Protein AF-A0A559JHQ2-F1 (afdb_monomer)

Foldseek 3Di:
DDDDD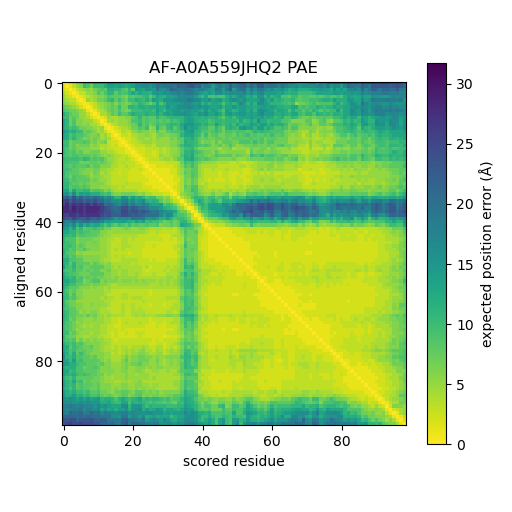DPPDPDDDPDLVVVDDPPDVLVVLCVVLVPDDDDDCSLLVSLCVVCVVVVNDQLQVSLVCCVPPSSNVNSNVNDRDHSVRSVVCCVPPVPVVVD

Solvent-accessible surface area (backbone atoms only — not comparable to full-atom values): 6252 Å² total; per-residue (Å²): 133,89,76,86,89,69,89,86,66,90,72,77,74,94,52,70,65,80,81,50,63,87,89,37,68,68,55,54,50,50,59,72,64,62,81,60,87,86,71,87,63,54,42,59,50,45,49,48,56,52,30,50,76,70,72,49,80,50,41,61,56,50,35,46,38,33,74,74,34,69,70,42,19,53,61,39,71,70,47,75,65,49,35,66,57,50,45,51,46,44,67,74,65,42,54,83,76,76,112

Sequence (99 aa):
MYIQYTMDQLCLPMDLEEDIPQNHLVRVVNAAVNGRDSYHPKMLTKVIIYAYTQQIYSSRQIAKAVRENIMFMWIAGRQRPDFRTINRFRSERMKTVLE

Radius of gyration: 15.35 Å; Cα contacts (8 Å, |Δi|>4): 68; chains: 1; bounding box: 44×25×35 Å

Secondary structure (DSSP, 8-state):
-PPP--S------S-GGGGS-TT-HHHHHHHHHHTS--STTHHHHHHHHHHHHTT---HHHHHHHHHH-HHHHHHTTT----HHHHHHHIIIIIHHHH-

Structure (mmCIF, N/CA/C/O backbone):
data_AF-A0A559JHQ2-F1
#
_entry.id   AF-A0A559JHQ2-F1
#
loop_
_atom_site.group_PDB
_atom_site.id
_atom_site.type_symbol
_atom_site.label_atom_id
_atom_site.label_alt_id
_atom_site.label_comp_id
_atom_site.label_a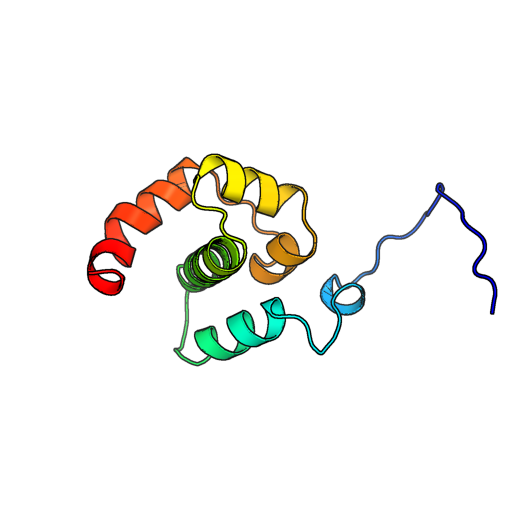sym_id
_atom_site.label_entity_id
_atom_site.label_seq_id
_atom_site.pdbx_PDB_ins_code
_atom_site.Cartn_x
_atom_site.Cartn_y
_atom_site.Cartn_z
_atom_site.occupancy
_atom_site.B_iso_or_equiv
_atom_site.auth_seq_id
_atom_site.auth_comp_id
_atom_site.auth_asym_id
_atom_site.auth_atom_id
_atom_site.pdbx_PDB_model_num
ATOM 1 N N . MET A 1 1 ? 24.580 -15.507 -18.711 1.00 54.06 1 MET A N 1
ATOM 2 C CA . MET A 1 1 ? 24.990 -14.263 -19.397 1.00 54.06 1 MET A CA 1
ATOM 3 C C . MET A 1 1 ? 25.347 -13.262 -18.312 1.00 54.06 1 MET A C 1
ATOM 5 O O . MET A 1 1 ? 24.542 -13.098 -17.406 1.00 54.06 1 MET A O 1
ATOM 9 N N . TYR A 1 2 ? 26.563 -12.714 -18.306 1.00 65.69 2 TYR A N 1
ATOM 10 C CA . TYR A 1 2 ? 26.981 -11.754 -17.278 1.00 65.69 2 TYR A CA 1
ATOM 11 C C . TYR A 1 2 ? 26.372 -10.391 -17.608 1.00 65.69 2 TYR A C 1
ATOM 13 O O . TYR A 1 2 ? 26.561 -9.891 -18.715 1.00 65.69 2 TYR A O 1
ATOM 21 N N . ILE A 1 3 ? 25.607 -9.828 -16.678 1.00 77.19 3 ILE A N 1
ATOM 22 C CA . ILE A 1 3 ? 25.020 -8.498 -16.828 1.00 77.19 3 ILE A CA 1
ATOM 23 C C . ILE A 1 3 ? 26.044 -7.505 -16.274 1.00 77.19 3 ILE A C 1
ATOM 25 O O . ILE A 1 3 ? 26.524 -7.669 -15.153 1.00 77.19 3 ILE A O 1
ATOM 29 N N . GLN A 1 4 ? 26.422 -6.507 -17.071 1.00 80.56 4 GLN A N 1
ATOM 30 C CA . GLN A 1 4 ? 27.293 -5.419 -16.625 1.00 80.56 4 GLN A CA 1
ATOM 31 C C . GLN A 1 4 ? 26.601 -4.647 -15.494 1.00 80.56 4 GLN A C 1
ATOM 33 O O . GLN A 1 4 ? 25.484 -4.161 -15.660 1.00 80.56 4 GLN A O 1
ATOM 38 N N . TYR A 1 5 ? 27.258 -4.560 -14.337 1.00 80.94 5 TYR A N 1
ATOM 39 C CA . TYR A 1 5 ? 26.779 -3.763 -13.214 1.00 80.94 5 TYR A CA 1
ATOM 40 C C . TYR A 1 5 ? 27.100 -2.291 -13.471 1.00 80.94 5 TYR A C 1
ATOM 42 O O . TYR A 1 5 ? 28.266 -1.905 -13.531 1.00 80.94 5 TYR A O 1
ATOM 50 N N . THR A 1 6 ? 26.067 -1.469 -13.613 1.00 84.81 6 THR A N 1
ATOM 51 C CA . THR A 1 6 ? 26.204 -0.022 -13.801 1.00 84.81 6 THR A CA 1
ATOM 52 C C . THR A 1 6 ? 25.204 0.672 -12.883 1.00 84.81 6 THR A C 1
ATOM 54 O O . THR A 1 6 ? 24.016 0.343 -12.910 1.00 84.81 6 THR A O 1
ATOM 57 N N . MET A 1 7 ? 25.681 1.597 -12.041 1.00 82.31 7 MET A N 1
ATOM 58 C CA . MET A 1 7 ? 24.807 2.394 -11.163 1.00 82.31 7 MET A CA 1
ATOM 59 C C . MET A 1 7 ? 24.192 3.595 -11.893 1.00 82.31 7 MET A C 1
ATOM 61 O O . MET A 1 7 ? 23.141 4.079 -11.484 1.00 82.31 7 MET A O 1
ATOM 65 N N . ASP A 1 8 ? 24.796 4.025 -13.003 1.00 83.81 8 ASP A N 1
ATOM 66 C CA . ASP A 1 8 ? 24.367 5.175 -13.810 1.00 83.81 8 ASP A CA 1
ATOM 67 C C . ASP A 1 8 ? 23.240 4.802 -14.786 1.00 83.81 8 ASP A C 1
ATOM 69 O O . ASP A 1 8 ? 23.332 4.971 -16.003 1.00 83.81 8 ASP A O 1
ATOM 73 N N . GLN A 1 9 ? 22.167 4.225 -14.250 1.00 74.44 9 GLN A N 1
ATOM 74 C CA . GLN A 1 9 ? 21.010 3.809 -15.033 1.00 74.44 9 GLN A CA 1
ATOM 75 C C . GLN A 1 9 ? 20.191 5.046 -15.421 1.00 74.44 9 GLN A C 1
ATOM 77 O O . GLN A 1 9 ? 19.635 5.738 -14.571 1.00 74.44 9 GLN A O 1
ATOM 82 N N . LEU A 1 10 ? 20.128 5.335 -16.722 1.00 81.00 10 LEU A N 1
ATOM 83 C CA . LEU A 1 10 ? 19.429 6.504 -17.274 1.00 81.00 10 LEU A CA 1
ATOM 84 C C . LEU A 1 10 ? 17.910 6.307 -17.409 1.00 81.00 10 LEU A C 1
ATOM 86 O O . LEU A 1 10 ? 17.190 7.278 -17.639 1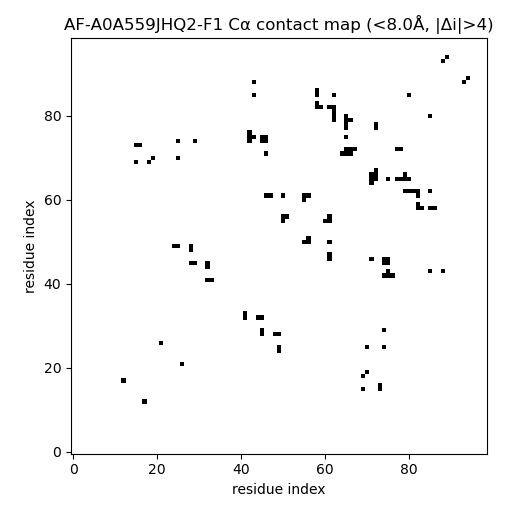.00 81.00 10 LEU A O 1
ATOM 90 N N . CYS A 1 11 ? 17.415 5.075 -17.281 1.00 75.88 11 CYS A N 1
ATOM 91 C CA . CYS A 1 11 ? 16.003 4.744 -17.419 1.00 75.88 11 CYS A CA 1
ATOM 92 C C . CYS A 1 11 ? 15.488 3.957 -16.210 1.00 75.88 11 CYS A C 1
ATOM 94 O O . CYS A 1 11 ? 16.094 2.984 -15.770 1.00 75.88 11 CYS A O 1
ATOM 96 N N . LEU A 1 12 ? 14.336 4.388 -15.696 1.00 76.88 12 LEU A N 1
ATOM 97 C CA . LEU A 1 12 ? 13.488 3.561 -14.844 1.00 76.88 12 LEU A CA 1
ATOM 98 C C . LEU A 1 12 ? 12.507 2.801 -15.747 1.00 76.88 12 LEU A C 1
ATOM 100 O O . LEU A 1 12 ? 12.082 3.368 -16.761 1.00 76.88 12 LEU A O 1
ATOM 104 N N . PRO A 1 13 ? 12.123 1.563 -15.397 1.00 75.44 13 PRO A N 1
ATOM 105 C CA . PRO A 1 13 ? 11.106 0.841 -16.146 1.00 75.44 13 PRO A CA 1
ATOM 106 C C . PRO A 1 13 ? 9.793 1.634 -16.148 1.00 75.44 13 PRO A C 1
ATOM 108 O O . PRO A 1 13 ? 9.422 2.281 -15.160 1.00 75.44 13 PRO A O 1
ATOM 111 N N . MET A 1 14 ? 9.107 1.619 -17.292 1.00 78.81 14 MET A N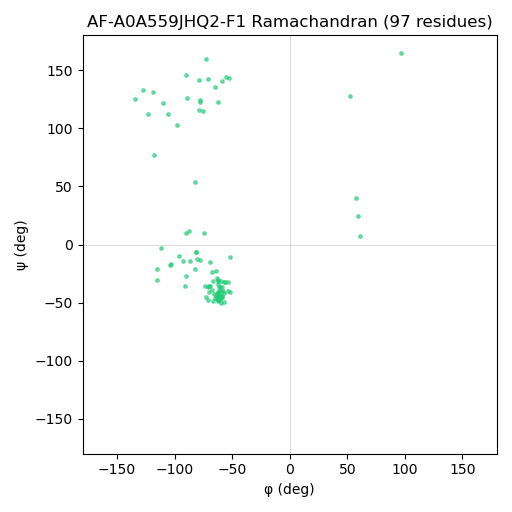 1
ATOM 112 C CA . MET A 1 14 ? 7.840 2.337 -17.478 1.00 78.81 14 MET A CA 1
ATOM 113 C C . MET A 1 14 ? 6.730 1.743 -16.604 1.00 78.81 14 MET A C 1
ATOM 115 O O . MET A 1 14 ? 5.865 2.480 -16.125 1.00 78.81 14 MET A O 1
ATOM 119 N N . ASP A 1 15 ? 6.791 0.432 -16.357 1.00 80.81 15 ASP A N 1
ATOM 120 C CA . ASP A 1 15 ? 5.908 -0.288 -15.452 1.00 80.81 15 ASP A CA 1
ATOM 121 C C . ASP A 1 15 ? 6.710 -0.927 -14.311 1.00 80.81 15 ASP A C 1
ATOM 123 O O . ASP A 1 15 ? 7.703 -1.614 -14.528 1.00 80.81 15 ASP A O 1
ATOM 127 N N . LEU A 1 16 ? 6.248 -0.728 -13.075 1.00 79.62 16 LEU A N 1
ATOM 128 C CA . LEU A 1 16 ? 6.836 -1.378 -11.902 1.00 79.62 16 LEU A CA 1
ATOM 129 C C . LEU A 1 16 ? 6.567 -2.888 -11.891 1.00 79.62 16 LEU A C 1
ATOM 131 O O . LEU A 1 16 ? 7.179 -3.608 -11.110 1.00 79.62 16 LEU A O 1
ATOM 135 N N . GLU A 1 17 ? 5.627 -3.367 -12.705 1.00 82.44 17 GLU A N 1
ATOM 136 C CA . GLU A 1 17 ? 5.287 -4.781 -12.799 1.00 82.44 17 GLU A CA 1
ATOM 137 C C . GLU A 1 17 ? 6.449 -5.655 -13.302 1.00 82.44 17 GLU A C 1
ATOM 139 O O . GLU A 1 17 ? 6.550 -6.815 -12.894 1.00 82.44 17 GLU A O 1
ATOM 144 N N . GLU A 1 18 ? 7.343 -5.091 -14.121 1.00 83.88 18 GLU A N 1
ATOM 145 C CA . GLU A 1 18 ? 8.528 -5.772 -14.666 1.00 83.88 18 GLU A CA 1
ATOM 146 C C . GLU A 1 18 ? 9.499 -6.221 -13.564 1.00 83.88 18 GLU A C 1
ATOM 148 O O . GLU A 1 18 ? 10.081 -7.303 -13.644 1.00 83.88 18 GLU A O 1
ATOM 153 N N . ASP A 1 19 ? 9.598 -5.442 -12.484 1.00 84.06 19 ASP A N 1
ATOM 154 C CA . ASP A 1 19 ? 10.474 -5.723 -11.343 1.00 84.06 19 ASP A CA 1
ATOM 155 C C . ASP A 1 19 ? 9.864 -6.731 -10.348 1.00 84.06 19 ASP A C 1
ATOM 157 O O . ASP A 1 19 ? 10.516 -7.139 -9.381 1.00 84.06 19 ASP A O 1
ATOM 161 N N . ILE A 1 20 ? 8.598 -7.133 -10.536 1.00 86.44 20 ILE A N 1
ATOM 162 C CA . ILE A 1 20 ? 7.859 -7.979 -9.591 1.00 86.44 20 ILE A CA 1
ATOM 163 C C . ILE A 1 20 ? 7.730 -9.405 -10.133 1.00 86.44 20 ILE A C 1
ATOM 165 O O . ILE A 1 20 ? 6.932 -9.642 -11.050 1.00 86.44 20 ILE A O 1
ATOM 169 N N . PRO A 1 21 ? 8.389 -10.398 -9.498 1.00 87.19 21 PRO A N 1
ATOM 170 C CA . PRO A 1 21 ? 8.290 -11.794 -9.906 1.00 87.19 21 PRO A CA 1
ATOM 171 C C . PRO A 1 21 ? 6.839 -12.285 -9.950 1.00 87.19 21 PRO A C 1
ATOM 173 O O . PRO A 1 21 ? 6.014 -11.934 -9.101 1.00 87.19 21 PRO A O 1
ATOM 176 N N . GLN A 1 22 ? 6.525 -13.157 -10.908 1.00 84.31 22 GLN A N 1
ATOM 177 C CA . GLN A 1 22 ? 5.162 -13.662 -11.103 1.00 84.31 22 GLN A CA 1
ATOM 178 C C . GLN A 1 22 ? 4.634 -14.460 -9.894 1.00 84.31 22 GLN A C 1
ATOM 180 O O . GLN A 1 22 ? 3.453 -14.374 -9.569 1.00 84.31 22 GLN A O 1
ATOM 185 N N . ASN A 1 23 ? 5.519 -15.150 -9.166 1.00 87.56 23 ASN A N 1
ATOM 186 C CA . ASN A 1 23 ? 5.174 -15.952 -7.983 1.00 87.56 23 ASN A CA 1
ATOM 187 C C . ASN A 1 23 ? 5.182 -15.149 -6.666 1.00 87.56 23 ASN A C 1
ATOM 189 O O . ASN A 1 23 ? 5.162 -15.727 -5.581 1.00 87.56 23 ASN A O 1
ATOM 193 N N . HIS A 1 24 ? 5.262 -13.819 -6.730 1.00 89.44 24 HIS A N 1
ATOM 194 C CA . HIS A 1 24 ? 5.398 -12.987 -5.539 1.00 89.44 24 HIS A CA 1
ATOM 195 C C . HIS A 1 24 ? 4.060 -12.783 -4.799 1.00 89.44 24 HIS A C 1
ATOM 197 O O . HIS A 1 24 ? 3.019 -12.539 -5.413 1.00 89.44 24 HIS A O 1
ATOM 203 N N . LEU A 1 25 ? 4.094 -12.787 -3.459 1.00 87.31 25 LEU A N 1
ATOM 204 C CA . LEU A 1 25 ? 2.916 -12.652 -2.577 1.00 87.31 25 LEU A CA 1
ATOM 205 C C . LEU A 1 25 ? 2.062 -11.409 -2.868 1.00 87.31 25 LEU A C 1
ATOM 207 O O . LEU A 1 25 ? 0.841 -11.430 -2.739 1.00 87.31 25 LEU A O 1
ATOM 211 N N . VAL A 1 26 ? 2.699 -10.329 -3.312 1.00 86.31 26 VAL A N 1
ATOM 212 C CA . VAL A 1 26 ? 2.050 -9.073 -3.722 1.00 86.31 26 VAL A CA 1
ATOM 213 C C . VAL A 1 26 ? 0.958 -9.293 -4.769 1.00 86.31 26 VAL A C 1
ATOM 215 O O . VAL A 1 26 ? -0.110 -8.685 -4.686 1.00 86.31 26 VAL A O 1
ATOM 218 N N . ARG A 1 27 ? 1.193 -10.190 -5.732 1.00 87.00 27 ARG A N 1
ATOM 219 C CA . ARG A 1 27 ? 0.226 -10.501 -6.790 1.00 87.00 27 ARG A CA 1
ATOM 220 C C . ARG A 1 27 ? -0.965 -11.283 -6.244 1.00 87.00 27 ARG A C 1
ATOM 222 O O . ARG A 1 27 ? -2.096 -10.998 -6.627 1.00 87.00 27 ARG A O 1
ATOM 229 N N . VAL A 1 28 ? -0.728 -12.183 -5.288 1.00 88.06 28 VAL A N 1
ATOM 230 C CA . VAL A 1 28 ? -1.785 -12.928 -4.582 1.00 88.06 28 VAL A CA 1
ATOM 231 C C . VAL A 1 28 ? -2.683 -11.970 -3.799 1.00 88.06 28 VAL A C 1
ATOM 233 O O . VAL A 1 28 ? -3.904 -12.028 -3.925 1.00 88.06 28 VAL A O 1
ATOM 236 N N . VAL A 1 29 ? -2.092 -11.028 -3.055 1.00 86.44 29 VAL A N 1
ATOM 237 C CA . VAL A 1 29 ? -2.849 -9.995 -2.325 1.00 86.44 29 VAL A CA 1
ATOM 238 C C . VAL A 1 29 ? -3.638 -9.105 -3.289 1.00 86.44 29 VAL A C 1
ATOM 240 O O . VAL A 1 29 ? -4.801 -8.788 -3.032 1.00 86.44 29 VAL A O 1
ATOM 243 N N . ASN A 1 30 ? -3.038 -8.720 -4.419 1.00 86.69 30 ASN A N 1
ATOM 244 C CA . ASN A 1 30 ? -3.723 -7.927 -5.436 1.00 86.69 30 ASN A CA 1
ATOM 245 C C . ASN A 1 30 ? -4.946 -8.663 -6.004 1.00 86.69 30 ASN A C 1
ATOM 247 O O . ASN A 1 30 ? -6.031 -8.082 -6.056 1.00 86.69 30 ASN A O 1
ATOM 251 N N . ALA A 1 31 ? -4.788 -9.940 -6.364 1.00 85.12 31 ALA A N 1
ATOM 252 C CA . ALA A 1 31 ? -5.861 -10.784 -6.883 1.00 85.12 31 ALA A CA 1
ATOM 253 C C . ALA A 1 31 ? -6.985 -10.990 -5.854 1.00 85.12 31 ALA A C 1
ATOM 255 O O . ALA A 1 31 ? -8.153 -10.790 -6.181 1.00 85.12 31 ALA A O 1
ATOM 256 N N . ALA A 1 32 ? -6.640 -11.290 -4.597 1.00 81.38 32 ALA A N 1
ATOM 257 C CA . ALA A 1 32 ? -7.609 -11.530 -3.528 1.00 81.38 32 ALA A CA 1
ATOM 258 C C . ALA A 1 32 ? -8.513 -10.314 -3.247 1.00 81.38 32 ALA A C 1
ATOM 260 O O . ALA A 1 32 ? -9.701 -10.466 -2.970 1.00 81.38 32 ALA A O 1
ATOM 261 N N . VAL A 1 33 ? -7.971 -9.093 -3.336 1.00 75.81 33 VAL A N 1
ATOM 262 C CA . VAL A 1 33 ? -8.716 -7.856 -3.027 1.00 75.81 33 VAL A CA 1
ATOM 263 C C . VAL A 1 33 ? -9.371 -7.231 -4.272 1.00 75.81 33 VAL A C 1
ATOM 265 O O . VAL A 1 33 ? -10.244 -6.370 -4.146 1.00 75.81 33 VAL A O 1
ATOM 268 N N . ASN A 1 34 ? -8.997 -7.644 -5.489 1.00 68.25 34 ASN A N 1
ATOM 269 C CA . ASN A 1 34 ? -9.546 -7.074 -6.726 1.00 68.25 34 ASN A CA 1
ATOM 270 C C . ASN A 1 34 ? -11.036 -7.389 -6.961 1.00 68.25 34 ASN A C 1
ATOM 272 O O . ASN A 1 34 ? -11.703 -6.593 -7.616 1.00 68.25 34 ASN A O 1
ATOM 276 N N . GLY A 1 35 ? -11.582 -8.462 -6.381 1.00 52.47 35 GLY A N 1
ATOM 277 C CA . GLY A 1 35 ? -12.927 -8.974 -6.686 1.00 52.47 35 GLY A CA 1
ATOM 278 C C . GLY A 1 35 ? -14.157 -8.217 -6.147 1.00 52.47 35 GLY A C 1
ATOM 279 O O . GLY A 1 35 ? -15.246 -8.770 -6.213 1.00 52.47 35 GLY A O 1
ATOM 280 N N . ARG A 1 36 ? -14.055 -7.004 -5.585 1.00 45.69 36 ARG A N 1
ATOM 281 C CA . ARG A 1 36 ? -15.239 -6.245 -5.095 1.00 45.69 36 ARG A CA 1
ATOM 282 C C . ARG A 1 36 ? -15.328 -4.886 -5.753 1.00 45.69 36 ARG A C 1
ATOM 284 O O . ARG A 1 36 ? -14.459 -4.101 -5.461 1.00 45.69 36 ARG A O 1
ATOM 291 N N . ASP A 1 37 ? -16.296 -4.563 -6.597 1.00 40.09 37 ASP A N 1
ATOM 292 C CA . ASP A 1 37 ? -16.306 -3.334 -7.411 1.00 40.09 37 ASP A CA 1
ATOM 293 C C . ASP A 1 37 ? -16.097 -1.985 -6.676 1.00 40.09 37 ASP A C 1
ATOM 295 O O . ASP A 1 37 ? -16.532 -1.774 -5.551 1.00 40.09 37 ASP A O 1
ATOM 299 N N . SER A 1 38 ? -15.380 -1.097 -7.381 1.00 35.50 38 SER A N 1
ATOM 300 C CA . SER A 1 38 ? -15.246 0.372 -7.275 1.00 35.50 38 SER A CA 1
ATOM 301 C C . SER A 1 38 ? -14.880 1.093 -5.948 1.00 35.50 38 SER A C 1
ATOM 303 O O . SER A 1 38 ? -15.554 1.010 -4.929 1.00 35.50 38 SER A O 1
ATOM 305 N N . TYR A 1 39 ? -13.842 1.946 -6.062 1.00 39.28 39 TYR A N 1
ATOM 306 C CA . TYR A 1 39 ? -13.398 3.076 -5.207 1.00 39.28 39 TYR A CA 1
ATOM 307 C C . TYR A 1 39 ? -12.291 2.910 -4.127 1.00 39.28 39 TYR A C 1
ATOM 309 O O . TYR A 1 39 ? -11.847 1.826 -3.745 1.00 39.28 39 TYR A O 1
ATOM 317 N N . HIS A 1 40 ? -11.819 4.097 -3.699 1.00 59.06 40 HIS A N 1
ATOM 318 C CA . HIS A 1 40 ? -10.597 4.554 -3.004 1.00 59.06 40 HIS A CA 1
ATOM 31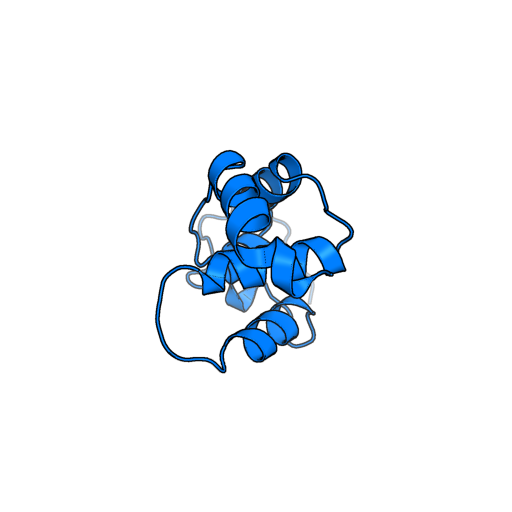9 C C . HIS A 1 40 ? -10.133 3.876 -1.671 1.00 59.06 40 HIS A C 1
ATOM 321 O O . HIS A 1 40 ? -8.988 4.118 -1.282 1.00 59.06 40 HIS A O 1
ATOM 327 N N . PRO A 1 41 ? -10.886 3.009 -0.956 1.00 67.31 41 PRO A N 1
ATOM 328 C CA . PRO A 1 41 ? -10.350 2.257 0.203 1.00 67.31 41 PRO A CA 1
ATOM 329 C C . PRO A 1 41 ? -9.639 0.922 -0.112 1.00 67.31 41 PRO A C 1
ATOM 331 O O . PRO A 1 41 ? -8.926 0.389 0.746 1.00 67.31 41 PRO A O 1
ATOM 334 N N . LYS A 1 42 ? -9.773 0.362 -1.323 1.00 74.12 42 LYS A N 1
ATOM 335 C CA . LYS A 1 42 ? -9.127 -0.924 -1.673 1.00 74.12 42 LYS A CA 1
ATOM 336 C C . LYS A 1 42 ? -7.609 -0.884 -1.587 1.00 74.12 42 LYS A C 1
ATOM 338 O O . LYS A 1 42 ? -6.994 -1.844 -1.139 1.00 74.12 42 LYS A O 1
ATOM 343 N N . MET A 1 43 ? -7.017 0.223 -2.030 1.00 85.06 43 MET A N 1
ATOM 344 C CA . MET A 1 43 ? -5.567 0.392 -2.048 1.00 85.06 43 MET A CA 1
ATOM 345 C C . MET A 1 43 ? -4.996 0.274 -0.630 1.00 85.06 43 MET A C 1
ATOM 347 O O . MET A 1 43 ? -4.130 -0.560 -0.388 1.00 85.06 43 MET A O 1
ATOM 351 N N . LEU A 1 44 ? -5.561 1.016 0.330 1.00 86.25 44 LEU A N 1
ATOM 352 C CA . LEU A 1 44 ? -5.139 0.951 1.734 1.00 86.25 44 LEU A CA 1
ATOM 353 C C . LEU A 1 44 ? -5.347 -0.443 2.331 1.00 86.25 44 LEU A C 1
ATOM 355 O O . LEU A 1 44 ? -4.499 -0.918 3.080 1.00 86.25 44 LEU A O 1
ATOM 359 N N . THR A 1 45 ? -6.427 -1.124 1.945 1.00 87.38 45 THR A N 1
ATOM 360 C CA . THR A 1 45 ? -6.686 -2.508 2.365 1.00 87.38 45 THR A CA 1
ATOM 361 C C . THR A 1 45 ? -5.592 -3.456 1.863 1.00 87.38 45 THR A C 1
ATOM 363 O O . THR A 1 45 ? -5.021 -4.197 2.659 1.00 87.38 45 THR A O 1
ATOM 366 N N . LYS A 1 46 ? -5.231 -3.391 0.572 1.00 88.88 46 LYS A N 1
ATOM 367 C CA . LYS A 1 46 ? -4.134 -4.185 -0.014 1.00 88.88 46 LYS A CA 1
ATOM 368 C C . LYS A 1 46 ? -2.801 -3.897 0.667 1.00 88.88 46 LYS A C 1
ATOM 370 O O . LYS A 1 46 ? -2.088 -4.832 1.018 1.00 88.88 46 LYS A O 1
ATOM 375 N N . VAL A 1 47 ? -2.486 -2.617 0.883 1.00 90.56 47 VAL A N 1
ATOM 376 C CA . VAL A 1 47 ? -1.253 -2.185 1.557 1.00 90.56 47 VAL A CA 1
ATOM 377 C C . VAL A 1 47 ? -1.168 -2.770 2.964 1.00 90.56 47 VAL A C 1
ATOM 379 O O . VAL A 1 47 ? -0.108 -3.254 3.342 1.00 90.56 47 VAL A O 1
ATOM 382 N N . ILE A 1 48 ? -2.259 -2.753 3.735 1.00 89.56 48 ILE A N 1
ATOM 383 C CA . ILE A 1 48 ? -2.249 -3.255 5.115 1.00 89.56 48 ILE A CA 1
ATOM 384 C C . ILE A 1 48 ? -2.167 -4.777 5.157 1.00 89.56 48 ILE A C 1
ATOM 386 O O . ILE A 1 48 ? -1.352 -5.304 5.908 1.00 89.56 48 ILE A O 1
ATOM 390 N N . ILE A 1 49 ? -2.954 -5.481 4.336 1.00 89.81 49 ILE A N 1
ATOM 391 C CA . ILE A 1 49 ? -2.878 -6.945 4.244 1.00 89.81 49 ILE A CA 1
ATOM 392 C C . ILE A 1 49 ? -1.452 -7.356 3.879 1.00 89.81 49 ILE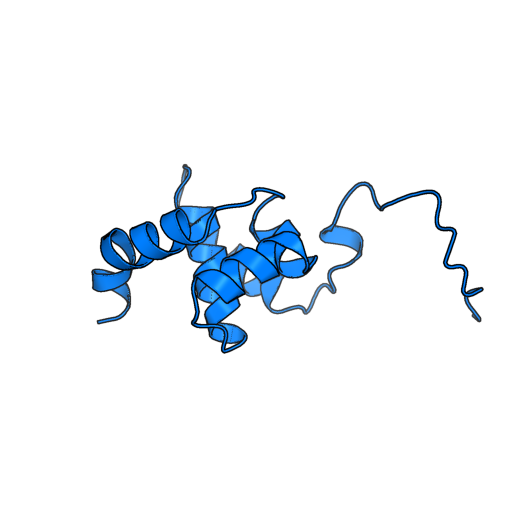 A C 1
ATOM 394 O O . ILE A 1 49 ? -0.846 -8.168 4.574 1.00 89.81 49 ILE A O 1
ATOM 398 N N . TYR A 1 50 ? -0.876 -6.736 2.848 1.00 92.31 50 TYR A N 1
ATOM 399 C CA . TYR A 1 50 ? 0.492 -7.025 2.443 1.00 92.31 50 TYR A CA 1
ATOM 400 C C . TYR A 1 50 ? 1.514 -6.671 3.537 1.00 92.31 50 TYR A C 1
ATOM 402 O O . TYR A 1 50 ? 2.389 -7.479 3.845 1.00 92.31 50 TYR A O 1
ATOM 410 N N . ALA A 1 51 ? 1.371 -5.521 4.203 1.00 92.19 51 ALA A N 1
ATOM 411 C CA . ALA A 1 51 ? 2.226 -5.148 5.329 1.00 92.19 51 ALA A CA 1
ATOM 412 C C . ALA A 1 51 ? 2.201 -6.190 6.456 1.00 92.19 51 ALA A C 1
ATOM 414 O O . ALA A 1 51 ? 3.253 -6.533 6.989 1.00 92.19 51 ALA A O 1
ATOM 415 N N . TYR A 1 52 ? 1.030 -6.739 6.782 1.00 91.25 52 TYR A N 1
ATOM 416 C CA . TYR A 1 52 ? 0.891 -7.755 7.826 1.00 91.25 52 TYR A CA 1
ATOM 417 C C . TYR A 1 52 ? 1.496 -9.096 7.421 1.00 91.25 52 TYR A C 1
ATOM 419 O O . TYR A 1 52 ? 2.129 -9.740 8.255 1.00 91.25 52 TYR A O 1
ATOM 427 N N . THR A 1 53 ? 1.404 -9.490 6.145 1.00 90.56 53 THR A N 1
ATOM 428 C CA . THR A 1 53 ? 2.131 -10.683 5.667 1.00 90.56 53 THR A CA 1
ATOM 429 C C . THR A 1 53 ? 3.643 -10.540 5.853 1.00 90.56 53 THR A C 1
ATOM 431 O O . THR A 1 53 ? 4.314 -11.517 6.160 1.00 90.56 53 THR A O 1
ATOM 434 N N . GLN A 1 54 ? 4.159 -9.309 5.767 1.00 91.19 54 GLN A N 1
ATOM 435 C CA . GLN A 1 54 ? 5.568 -8.971 5.986 1.00 91.19 54 GLN A CA 1
ATOM 436 C C . GLN A 1 54 ? 5.903 -8.626 7.451 1.00 91.19 54 GLN A C 1
ATOM 438 O O . GLN A 1 54 ? 6.990 -8.125 7.725 1.00 91.19 54 GLN A O 1
ATOM 443 N N . GLN A 1 55 ? 4.982 -8.859 8.397 1.00 92.19 55 GLN A N 1
ATOM 444 C CA . GLN A 1 55 ? 5.145 -8.542 9.826 1.00 92.19 55 GLN A CA 1
ATOM 445 C C . GLN A 1 55 ? 5.394 -7.046 10.126 1.00 92.19 55 GLN A C 1
ATOM 447 O O . GLN A 1 55 ? 5.953 -6.685 11.162 1.0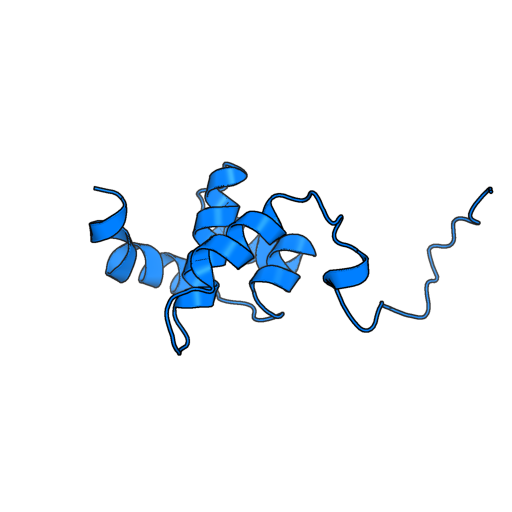0 92.19 55 GLN A O 1
ATOM 452 N N . ILE A 1 56 ? 4.954 -6.142 9.242 1.00 93.00 56 ILE A N 1
ATOM 453 C CA . ILE A 1 56 ? 5.062 -4.689 9.416 1.00 93.00 56 ILE A CA 1
ATOM 454 C C . ILE A 1 56 ? 3.736 -4.146 9.950 1.00 93.00 56 ILE A C 1
ATOM 456 O O . ILE A 1 56 ? 2.774 -3.937 9.210 1.00 93.00 56 ILE A O 1
ATOM 460 N N . TYR A 1 57 ? 3.699 -3.854 11.249 1.00 89.56 57 TYR A N 1
ATOM 461 C CA . TYR A 1 57 ? 2.480 -3.392 11.921 1.00 89.56 57 TYR A CA 1
ATOM 462 C C . TYR A 1 57 ? 2.463 -1.891 12.216 1.00 89.56 57 TYR A C 1
ATOM 464 O O . TYR A 1 57 ? 1.397 -1.333 12.470 1.00 89.56 57 TYR A O 1
ATOM 472 N N . SER A 1 58 ? 3.607 -1.207 12.194 1.00 93.12 58 SER A N 1
ATOM 473 C CA . SER A 1 58 ? 3.657 0.229 12.485 1.00 93.12 58 SER A CA 1
ATOM 474 C C . SER A 1 58 ? 3.178 1.045 11.287 1.00 93.12 58 SER A C 1
ATOM 476 O O . SER A 1 58 ? 3.757 0.968 10.207 1.00 93.12 58 SER A O 1
ATOM 478 N N . SER A 1 59 ? 2.170 1.902 11.476 1.00 91.06 59 SER A N 1
ATOM 479 C CA . SER A 1 59 ? 1.652 2.789 10.418 1.00 91.06 59 SER A CA 1
ATOM 480 C C . SER A 1 59 ? 2.736 3.687 9.809 1.00 91.06 59 SER A C 1
ATOM 482 O O . SER A 1 59 ? 2.716 3.957 8.610 1.00 91.06 59 SER A O 1
ATOM 484 N N . ARG A 1 60 ? 3.729 4.093 10.610 1.00 93.38 60 ARG A N 1
ATOM 485 C CA . ARG A 1 60 ? 4.896 4.860 10.148 1.00 93.38 60 ARG A CA 1
ATOM 486 C C . ARG A 1 60 ? 5.830 4.021 9.280 1.00 93.38 60 ARG A C 1
ATOM 488 O O . ARG A 1 60 ? 6.318 4.517 8.269 1.00 93.38 60 ARG A O 1
ATOM 495 N N . GLN A 1 61 ? 6.062 2.761 9.651 1.00 94.62 61 GLN A N 1
ATOM 496 C CA . GLN A 1 61 ? 6.865 1.842 8.840 1.00 94.62 61 GLN A CA 1
ATOM 497 C C . GLN A 1 61 ? 6.158 1.503 7.528 1.00 94.62 61 GLN A C 1
ATOM 499 O O . GLN A 1 61 ? 6.806 1.501 6.490 1.00 94.62 61 GLN A O 1
ATOM 504 N N . ILE A 1 62 ? 4.835 1.323 7.545 1.00 93.25 62 ILE A N 1
ATOM 505 C CA . ILE A 1 62 ? 4.038 1.123 6.327 1.00 93.25 62 ILE A CA 1
ATOM 506 C C . ILE A 1 62 ? 4.152 2.353 5.412 1.00 93.25 62 ILE A C 1
ATOM 508 O O . ILE A 1 62 ? 4.462 2.213 4.233 1.00 93.25 62 ILE A O 1
ATOM 512 N N . ALA A 1 63 ? 3.997 3.569 5.947 1.00 92.44 63 ALA A N 1
ATOM 513 C CA . ALA A 1 63 ? 4.153 4.806 5.172 1.00 92.44 63 ALA A CA 1
ATOM 514 C C . ALA A 1 63 ? 5.576 4.995 4.605 1.00 92.44 63 ALA A C 1
ATOM 516 O O . ALA A 1 63 ? 5.761 5.618 3.558 1.00 92.44 63 ALA A O 1
ATOM 517 N N . LYS A 1 64 ? 6.600 4.488 5.302 1.00 94.88 64 LYS A N 1
ATOM 518 C CA . LYS A 1 64 ? 7.980 4.441 4.804 1.00 94.88 64 LYS A CA 1
ATOM 519 C C . LYS A 1 64 ? 8.120 3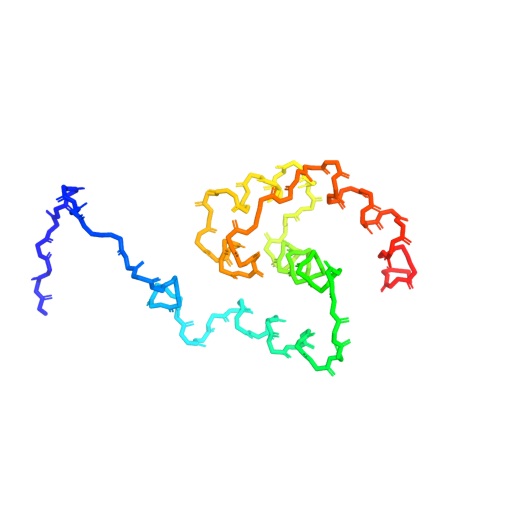.407 3.680 1.00 94.88 64 LYS A C 1
ATOM 521 O O . LYS A 1 64 ? 8.607 3.747 2.608 1.00 94.88 64 LYS A O 1
ATOM 526 N N . ALA A 1 65 ? 7.598 2.198 3.877 1.00 93.69 65 ALA A N 1
ATOM 527 C CA . ALA A 1 65 ? 7.640 1.119 2.894 1.00 93.69 65 ALA A CA 1
ATOM 528 C C . ALA A 1 65 ? 6.949 1.502 1.577 1.00 93.69 65 ALA A C 1
ATOM 530 O O . ALA A 1 65 ? 7.500 1.258 0.513 1.00 93.69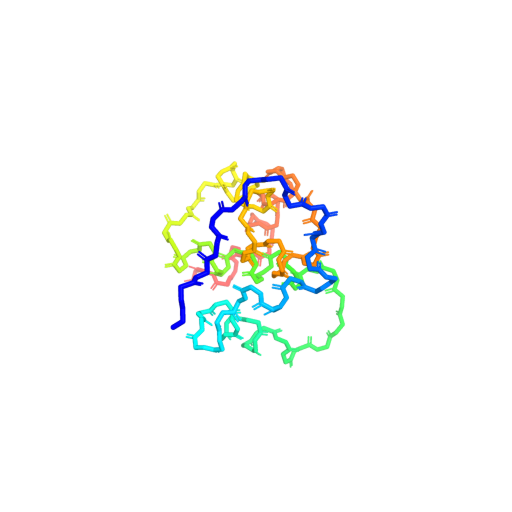 65 ALA A O 1
ATOM 531 N N . VAL A 1 66 ? 5.808 2.198 1.624 1.00 91.81 66 VAL A N 1
ATOM 532 C CA . VAL A 1 66 ? 5.124 2.689 0.410 1.00 91.81 66 VAL A CA 1
ATOM 533 C C . VAL A 1 66 ? 5.955 3.714 -0.377 1.00 91.81 66 VAL A C 1
ATOM 535 O O . VAL A 1 66 ? 5.755 3.879 -1.579 1.00 91.81 66 VAL A O 1
ATOM 538 N N . ARG A 1 67 ? 6.914 4.394 0.261 1.00 91.00 67 ARG A N 1
ATOM 539 C CA . ARG A 1 67 ? 7.809 5.351 -0.411 1.00 91.00 67 ARG A CA 1
ATOM 540 C C . ARG A 1 67 ? 9.089 4.729 -0.952 1.00 91.00 67 ARG A C 1
ATOM 542 O O . ARG A 1 67 ? 9.649 5.290 -1.886 1.00 91.00 67 ARG A O 1
ATOM 549 N N . GLU A 1 68 ? 9.556 3.640 -0.357 1.00 91.62 68 GLU A N 1
ATOM 550 C CA . GLU A 1 68 ? 10.904 3.111 -0.601 1.00 91.62 68 GLU A CA 1
ATOM 551 C C . GLU A 1 68 ? 10.900 1.726 -1.257 1.00 91.62 68 GLU A C 1
ATOM 553 O O . GLU A 1 68 ? 11.888 1.336 -1.866 1.00 91.62 68 GLU A O 1
ATOM 558 N N . ASN A 1 69 ? 9.805 0.971 -1.150 1.00 92.25 69 ASN A N 1
ATOM 559 C CA . ASN A 1 69 ? 9.739 -0.408 -1.615 1.00 92.25 69 ASN A CA 1
ATOM 560 C C . ASN A 1 69 ? 8.840 -0.535 -2.853 1.00 92.25 69 ASN A C 1
ATOM 562 O O . ASN A 1 69 ? 7.641 -0.250 -2.790 1.00 92.25 69 ASN A O 1
ATOM 566 N N . ILE A 1 70 ? 9.416 -1.036 -3.950 1.00 90.25 70 ILE A N 1
ATOM 567 C CA . ILE A 1 70 ? 8.765 -1.238 -5.257 1.00 90.25 70 ILE A CA 1
ATOM 568 C C . ILE A 1 70 ? 7.459 -2.032 -5.126 1.00 90.25 70 ILE A C 1
ATOM 570 O O . ILE A 1 70 ? 6.440 -1.660 -5.704 1.00 90.25 70 ILE A O 1
ATOM 574 N N . MET A 1 71 ? 7.446 -3.065 -4.284 1.00 91.56 71 MET A N 1
ATOM 575 C CA . MET A 1 71 ? 6.278 -3.917 -4.050 1.00 91.56 71 MET A CA 1
ATOM 576 C C . MET A 1 71 ? 5.099 -3.134 -3.472 1.00 91.56 71 MET A C 1
ATOM 578 O O . MET A 1 71 ? 3.955 -3.277 -3.908 1.00 91.56 71 MET A O 1
ATOM 582 N N . PHE A 1 72 ? 5.382 -2.280 -2.487 1.00 91.00 72 PHE A N 1
ATOM 583 C CA . PHE A 1 72 ? 4.371 -1.419 -1.884 1.00 91.00 72 PHE A CA 1
ATOM 584 C C . PHE A 1 72 ? 3.976 -0.280 -2.823 1.00 91.00 72 PHE A C 1
ATOM 586 O O . PHE A 1 72 ? 2.803 0.077 -2.862 1.00 91.00 72 PHE A O 1
ATOM 593 N N . MET A 1 73 ? 4.919 0.262 -3.599 1.00 90.25 73 MET A N 1
ATOM 594 C CA . MET A 1 73 ? 4.640 1.273 -4.620 1.00 90.25 73 MET A CA 1
ATOM 595 C C . MET A 1 73 ? 3.688 0.744 -5.692 1.00 90.25 73 MET A C 1
ATOM 597 O O . MET A 1 73 ? 2.750 1.448 -6.057 1.00 90.25 73 MET A O 1
ATOM 601 N N . TRP A 1 74 ? 3.887 -0.488 -6.158 1.00 90.00 74 TRP A N 1
ATOM 602 C CA . TRP A 1 74 ? 3.015 -1.124 -7.142 1.00 90.00 74 TRP A CA 1
ATOM 603 C C . TRP A 1 74 ? 1.621 -1.401 -6.570 1.00 90.00 74 TRP A C 1
ATOM 605 O O . TRP A 1 74 ? 0.631 -0.957 -7.147 1.00 90.00 74 TRP A O 1
ATOM 615 N N . ILE A 1 75 ? 1.519 -2.010 -5.377 1.00 88.94 75 ILE A N 1
ATOM 616 C CA . ILE A 1 75 ? 0.219 -2.224 -4.705 1.00 88.94 75 ILE A CA 1
ATOM 617 C C . ILE A 1 75 ? -0.521 -0.903 -4.453 1.00 88.94 75 ILE A C 1
ATOM 619 O O . ILE A 1 75 ? -1.752 -0.853 -4.534 1.00 88.94 75 ILE A O 1
ATOM 623 N N . ALA A 1 76 ? 0.219 0.161 -4.135 1.00 86.94 76 ALA A N 1
ATOM 624 C CA . ALA A 1 76 ? -0.337 1.483 -3.892 1.00 86.94 76 ALA A CA 1
ATOM 625 C C . ALA A 1 76 ? -0.633 2.269 -5.181 1.00 86.94 76 ALA A C 1
ATOM 627 O O . ALA A 1 76 ? -1.187 3.366 -5.104 1.00 86.94 76 ALA A O 1
ATOM 628 N N . GLY A 1 77 ? -0.256 1.760 -6.360 1.00 87.19 77 GLY A N 1
ATOM 629 C CA . GLY A 1 77 ? -0.362 2.491 -7.623 1.00 87.19 77 GLY A CA 1
ATOM 630 C C . GLY A 1 77 ? 0.400 3.820 -7.593 1.00 87.19 77 GLY A C 1
ATOM 631 O O . GLY A 1 77 ? -0.116 4.842 -8.036 1.00 87.19 77 GLY A O 1
ATOM 632 N N . ARG A 1 78 ? 1.591 3.833 -6.979 1.00 83.75 78 ARG A N 1
ATOM 633 C CA . ARG A 1 78 ? 2.447 5.009 -6.720 1.00 83.75 78 ARG A CA 1
ATOM 634 C C . ARG A 1 78 ? 1.818 6.093 -5.831 1.00 83.75 78 ARG A C 1
ATOM 636 O O . ARG A 1 78 ? 2.437 7.138 -5.621 1.00 83.75 78 ARG A O 1
ATOM 643 N N . GLN A 1 79 ? 0.641 5.852 -5.249 1.00 85.44 79 GLN A N 1
ATOM 644 C CA . GLN A 1 79 ? 0.063 6.740 -4.243 1.00 85.44 79 GLN A CA 1
ATOM 645 C C . GLN A 1 79 ? 0.852 6.637 -2.937 1.00 85.44 79 GLN A C 1
ATOM 647 O O . GLN A 1 79 ? 1.286 5.561 -2.534 1.00 85.44 79 GLN A O 1
ATOM 652 N N . ARG A 1 80 ? 1.022 7.768 -2.250 1.00 87.50 80 ARG A N 1
ATOM 653 C CA . ARG A 1 80 ? 1.814 7.859 -1.015 1.00 87.50 80 ARG A CA 1
ATOM 654 C C . ARG A 1 80 ? 0.926 8.296 0.153 1.00 87.50 80 ARG A C 1
ATOM 656 O O . ARG A 1 80 ? 0.943 9.471 0.514 1.00 87.50 80 ARG A O 1
ATOM 663 N N . PRO A 1 81 ? 0.108 7.390 0.721 1.00 86.38 81 PRO A N 1
ATOM 664 C CA . PRO A 1 81 ? -0.686 7.703 1.897 1.00 86.38 81 PRO A CA 1
ATOM 665 C C . PRO A 1 81 ? 0.223 7.988 3.096 1.00 86.38 81 PRO A C 1
ATOM 667 O O . PRO A 1 81 ? 1.179 7.260 3.364 1.00 86.38 81 PRO A O 1
ATOM 670 N N . ASP A 1 82 ? -0.104 9.044 3.837 1.00 88.44 82 ASP A N 1
ATOM 671 C CA . ASP A 1 82 ? 0.601 9.388 5.067 1.00 88.44 82 ASP A CA 1
ATOM 672 C C . ASP A 1 82 ? 0.254 8.416 6.211 1.00 88.44 82 ASP A C 1
ATOM 674 O O . ASP A 1 82 ? -0.795 7.759 6.210 1.00 88.44 82 ASP A O 1
ATOM 678 N N . PHE A 1 83 ? 1.109 8.358 7.237 1.00 88.88 83 PHE A N 1
ATOM 679 C CA . PHE A 1 83 ? 0.904 7.498 8.407 1.00 88.88 83 PHE A CA 1
ATOM 680 C C . PHE A 1 83 ? -0.429 7.794 9.108 1.00 88.88 83 PHE A C 1
ATOM 682 O O . PHE A 1 83 ? -1.062 6.877 9.633 1.00 88.88 83 PHE A O 1
ATOM 689 N N . ARG A 1 84 ? -0.888 9.056 9.084 1.00 89.50 84 ARG A N 1
ATOM 690 C CA . ARG A 1 84 ? -2.190 9.470 9.630 1.00 89.50 84 ARG A CA 1
ATOM 691 C C . ARG A 1 84 ? -3.351 8.832 8.874 1.00 89.50 84 ARG A C 1
ATOM 693 O O . ARG A 1 84 ? -4.275 8.328 9.504 1.00 89.50 84 ARG A O 1
ATOM 700 N N . THR A 1 85 ? -3.280 8.801 7.545 1.00 87.50 85 THR A N 1
ATOM 701 C CA . THR A 1 85 ? -4.304 8.189 6.688 1.00 87.50 85 THR A CA 1
ATOM 702 C C . THR A 1 85 ? -4.373 6.681 6.910 1.00 87.50 85 THR A C 1
ATOM 704 O O . THR A 1 85 ? -5.465 6.135 7.052 1.00 87.50 85 THR A O 1
ATOM 707 N N . ILE A 1 86 ? -3.216 6.016 7.015 1.00 88.38 86 ILE A N 1
ATOM 708 C CA . ILE A 1 86 ? -3.138 4.578 7.318 1.00 88.38 86 ILE A CA 1
ATOM 709 C C . ILE A 1 86 ? -3.727 4.288 8.701 1.00 88.38 86 ILE A C 1
ATOM 711 O O . ILE A 1 86 ? -4.503 3.347 8.860 1.00 88.38 86 ILE A O 1
ATOM 715 N N . ASN A 1 87 ? -3.386 5.103 9.703 1.00 88.56 87 ASN A N 1
ATOM 716 C CA . ASN A 1 87 ? -3.887 4.916 11.059 1.00 88.56 87 ASN A CA 1
ATOM 717 C C . ASN A 1 87 ? -5.406 5.113 11.138 1.00 88.56 87 ASN A C 1
ATOM 719 O O . ASN A 1 87 ? -6.099 4.268 11.693 1.00 88.56 87 ASN A O 1
ATOM 723 N N . ARG A 1 88 ? -5.919 6.179 10.509 1.00 87.69 88 ARG A N 1
ATOM 724 C CA . ARG A 1 88 ? -7.357 6.463 10.431 1.00 87.69 88 ARG A CA 1
ATOM 725 C C . ARG A 1 88 ? -8.119 5.323 9.758 1.00 87.69 88 ARG A C 1
ATOM 727 O O . ARG A 1 88 ? -9.135 4.866 10.269 1.00 87.69 88 ARG A O 1
ATOM 734 N N . PHE A 1 89 ? -7.595 4.810 8.645 1.00 85.75 89 PHE A N 1
ATOM 735 C CA . PHE A 1 89 ? -8.209 3.686 7.942 1.00 85.75 89 PHE A CA 1
ATOM 736 C C . PHE A 1 89 ? -8.254 2.415 8.803 1.00 85.75 89 PHE A C 1
ATOM 738 O O . PHE A 1 89 ? -9.274 1.727 8.838 1.00 85.75 89 PHE A O 1
ATOM 745 N N . ARG A 1 90 ? -7.184 2.129 9.554 1.00 83.88 90 ARG A N 1
ATOM 746 C CA . ARG A 1 90 ? -7.155 0.997 10.489 1.00 83.88 90 ARG A CA 1
ATOM 747 C C . ARG A 1 90 ? -8.200 1.128 11.591 1.00 83.88 90 ARG A C 1
ATOM 749 O O . ARG A 1 90 ? -8.923 0.167 11.834 1.00 83.88 90 ARG A O 1
ATOM 756 N N . SER A 1 91 ? -8.287 2.293 12.233 1.00 83.31 91 SER A N 1
ATOM 757 C CA . SER A 1 91 ? -9.208 2.514 13.352 1.00 83.31 91 SER A CA 1
ATOM 758 C C . SER A 1 91 ? -10.677 2.536 12.933 1.00 83.31 91 SER A C 1
ATOM 760 O O . SER A 1 91 ? -11.521 2.067 13.687 1.00 83.31 91 SER A O 1
ATOM 762 N N . GLU A 1 92 ? -10.987 3.070 11.750 1.00 81.81 92 GLU A N 1
ATOM 763 C CA . GLU A 1 92 ? -12.373 3.260 11.301 1.00 81.81 92 GLU A CA 1
ATOM 764 C C . GLU A 1 92 ? -12.932 2.069 10.517 1.00 81.81 92 GLU A C 1
ATOM 766 O O . GLU A 1 92 ? -14.123 1.789 10.606 1.00 81.81 92 GLU A O 1
ATOM 771 N N . ARG A 1 93 ? -12.110 1.389 9.704 1.00 73.88 93 ARG A N 1
ATOM 772 C CA . ARG A 1 93 ? -12.597 0.402 8.720 1.00 73.88 93 ARG A CA 1
ATOM 773 C C . ARG A 1 93 ? -12.143 -1.027 8.989 1.00 73.88 93 ARG A C 1
ATOM 775 O O . ARG A 1 93 ? -12.866 -1.947 8.629 1.00 73.88 93 ARG A O 1
ATOM 782 N N . MET A 1 94 ? -10.970 -1.230 9.594 1.00 71.81 94 MET A N 1
ATOM 783 C CA . MET A 1 94 ? -10.439 -2.582 9.839 1.00 71.81 94 MET A CA 1
ATOM 784 C C . MET A 1 94 ? -10.726 -3.125 11.234 1.00 71.81 94 MET A C 1
ATOM 786 O O . MET A 1 94 ? -10.514 -4.313 11.454 1.00 71.81 94 MET A O 1
ATOM 790 N N . LYS A 1 95 ? -11.236 -2.302 12.156 1.00 67.88 95 LYS A N 1
ATOM 791 C CA . LYS A 1 95 ? -11.586 -2.758 13.505 1.00 67.88 95 LYS A CA 1
ATOM 792 C C . LYS A 1 95 ? -12.605 -3.906 13.474 1.00 67.88 95 LYS A C 1
ATOM 794 O O . LYS A 1 95 ? -12.425 -4.891 14.162 1.00 67.88 95 LYS A O 1
ATOM 799 N N . THR A 1 96 ? -13.590 -3.825 12.582 1.00 62.19 96 THR A N 1
ATOM 800 C CA . THR A 1 96 ? -14.654 -4.833 12.414 1.00 62.19 96 THR A CA 1
ATOM 801 C C . THR A 1 96 ? -14.218 -6.088 11.645 1.00 62.19 96 THR A C 1
ATOM 803 O O . THR A 1 96 ? -14.959 -7.056 11.599 1.00 62.19 96 THR A O 1
ATOM 806 N N . VAL A 1 97 ? -13.061 -6.066 10.972 1.00 63.81 97 VAL A N 1
ATOM 807 C CA . VAL A 1 97 ? -12.605 -7.164 10.090 1.00 63.81 97 VAL A CA 1
ATOM 808 C C . VAL A 1 97 ? -11.524 -8.027 10.758 1.00 63.81 97 VAL A C 1
ATOM 810 O O . VAL A 1 97 ? -11.229 -9.115 10.278 1.00 63.81 97 VAL A O 1
ATOM 813 N N . LEU A 1 98 ? -10.904 -7.524 11.830 1.00 59.44 98 LEU A N 1
ATOM 814 C CA . LEU A 1 98 ? -9.807 -8.171 12.561 1.00 59.44 98 LEU A CA 1
ATOM 815 C C . LEU A 1 98 ? -10.197 -8.628 13.981 1.00 59.44 98 LEU A C 1
ATOM 817 O O . LEU A 1 98 ? -9.343 -9.193 14.661 1.00 59.44 98 LEU A O 1
ATOM 821 N N . GLU A 1 99 ? -11.431 -8.353 14.420 1.00 46.66 99 GLU A N 1
ATOM 822 C CA . GLU A 1 99 ? -12.072 -8.986 15.590 1.00 46.66 99 GLU A CA 1
ATOM 823 C C . GLU A 1 99 ? -12.765 -10.283 15.154 1.00 46.66 99 GLU A C 1
ATOM 825 O O . GLU A 1 99 ? -12.643 -11.281 15.898 1.00 46.66 99 GLU A O 1
#

InterPro domains:
  IPR008490 Transposase InsH, N-terminal [PF05598] (33-91)

pLDDT: mean 81.67, std 12.97, range [35.5, 94.88]

Organism: NCBI:txid2163881

Mean predicted aligned error: 7.14 Å